Protein AF-A0A6A6AY00-F1 (afdb_monomer_lite)

Secondary structure (DSSP, 8-state):
-----HHHHIIIIIHHHHHHHHHHHHHHH-EEEEE-TT-----GGGSPBPTTSPBPP----SEEEEE--TTTT-TTT-EEEPTTSSEEEPPPHHHHHHHHHHHTT-S-SSS---TTTTTS-EEEEEEEE-TT-HHHHHHHHHHHHHHHHHHHHHH-TT-SS-----EEEEE---

InterPro domains:
  IPR046797 PD-(D/E)XK nuclease-like [PF20516] (4-174)

Sequence (174 aa):
DAGLPEAAWNSEVHSRVLRFALDPYRRTTGVWYRDITTARIRDPELLPRFEGGGIGQSKMVDYALILEDCNDEDYALYEGSCSDGTPGKRRRFGDRVAETLRRKGGASINQTRMDHVRYTPFAVSIETKRAAGEDEAHVQLAVWVWAQFARLRQLAPAAKSWPVLPLVVVQGHE

Structure (mmCIF, N/CA/C/O backbone):
data_AF-A0A6A6AY00-F1
#
_entry.id   AF-A0A6A6AY00-F1
#
loop_
_atom_site.group_PDB
_atom_site.id
_atom_site.type_symbol
_atom_site.label_atom_id
_atom_site.label_alt_id
_atom_site.label_comp_id
_atom_site.label_asym_id
_atom_site.label_entity_id
_atom_site.label_seq_id
_atom_site.pdbx_PDB_ins_code
_atom_site.Cartn_x
_atom_site.Cartn_y
_atom_site.Cartn_z
_atom_site.occupancy
_atom_site.B_iso_or_equiv
_atom_site.auth_seq_id
_atom_site.auth_comp_id
_atom_site.auth_asym_id
_atom_site.auth_atom_id
_atom_site.pdbx_PDB_model_num
ATOM 1 N N . ASP A 1 1 ? -11.417 -11.104 30.281 1.00 46.03 1 ASP A N 1
ATOM 2 C CA . ASP A 1 1 ? -10.748 -11.209 28.975 1.00 46.03 1 ASP A CA 1
ATOM 3 C C . ASP A 1 1 ? -9.285 -10.831 29.045 1.00 46.03 1 ASP A C 1
ATOM 5 O O . ASP A 1 1 ? -8.948 -9.655 29.085 1.00 46.03 1 ASP A O 1
ATOM 9 N N . ALA A 1 2 ? -8.391 -11.819 29.072 1.00 48.56 2 ALA A N 1
ATOM 10 C CA . ALA A 1 2 ? -6.989 -11.568 28.751 1.00 48.56 2 ALA A CA 1
ATOM 11 C C . ALA A 1 2 ? -6.899 -11.467 27.221 1.00 48.56 2 ALA A C 1
ATOM 13 O O . ALA A 1 2 ? -6.726 -12.472 26.534 1.00 48.56 2 ALA A O 1
ATOM 14 N N . GLY A 1 3 ? -7.162 -10.266 26.698 1.00 57.78 3 GLY A N 1
ATOM 15 C CA . GLY A 1 3 ? -7.287 -10.007 25.266 1.00 57.78 3 GLY A CA 1
ATOM 16 C C . GLY A 1 3 ? -6.042 -10.452 24.504 1.00 57.78 3 GLY A C 1
ATOM 17 O O . GLY A 1 3 ? -4.944 -9.959 24.768 1.00 57.78 3 GLY A O 1
ATOM 18 N N . LEU A 1 4 ? -6.229 -11.374 23.554 1.00 60.72 4 LEU A N 1
ATOM 19 C CA . LEU A 1 4 ? -5.201 -11.821 22.612 1.00 60.72 4 LEU A CA 1
ATOM 20 C C . LEU A 1 4 ? -4.421 -10.617 22.063 1.00 60.72 4 LEU A C 1
ATOM 22 O O . LEU A 1 4 ? -5.064 -9.608 21.786 1.00 60.72 4 LEU A O 1
ATOM 26 N N . PRO A 1 5 ? -3.084 -10.675 21.897 1.00 74.62 5 PRO A N 1
ATOM 27 C CA . PRO A 1 5 ? -2.289 -9.582 21.327 1.00 74.62 5 PRO A CA 1
ATOM 28 C C . PRO A 1 5 ? -2.840 -9.091 19.980 1.00 74.62 5 PRO A C 1
ATOM 30 O O . PRO A 1 5 ? -3.451 -9.856 19.245 1.00 74.62 5 PRO A O 1
ATOM 33 N N . GLU A 1 6 ? -2.618 -7.820 19.634 1.00 74.75 6 GLU A N 1
ATOM 34 C CA . GLU A 1 6 ? -3.102 -7.208 18.379 1.00 74.75 6 GLU A CA 1
ATOM 35 C C . GLU A 1 6 ? -2.706 -8.038 17.152 1.00 74.75 6 GLU A C 1
ATOM 37 O O . GLU A 1 6 ? -3.546 -8.362 16.325 1.00 74.75 6 GLU A O 1
ATOM 42 N N . ALA A 1 7 ? -1.471 -8.545 17.130 1.00 75.81 7 ALA A N 1
ATOM 43 C CA . ALA A 1 7 ? -0.996 -9.459 16.093 1.00 75.81 7 ALA A CA 1
ATOM 44 C C . ALA A 1 7 ? -1.828 -10.755 15.964 1.00 75.81 7 ALA A C 1
ATOM 46 O O . ALA A 1 7 ? -2.040 -11.248 14.856 1.00 75.81 7 ALA A O 1
ATOM 47 N N . ALA A 1 8 ? -2.308 -11.313 17.080 1.00 79.69 8 ALA A N 1
ATOM 48 C CA . ALA A 1 8 ? -3.171 -12.492 17.057 1.00 79.69 8 ALA A CA 1
ATOM 49 C C . ALA A 1 8 ? -4.560 -12.140 16.505 1.00 79.69 8 ALA A C 1
ATOM 51 O O . ALA A 1 8 ? -5.087 -12.872 15.673 1.00 79.69 8 ALA A O 1
ATOM 52 N N . TRP A 1 9 ? -5.106 -10.980 16.876 1.00 79.56 9 TRP A N 1
ATOM 53 C CA . TRP A 1 9 ? -6.379 -10.489 16.343 1.00 79.56 9 TRP A CA 1
ATOM 54 C C . TRP A 1 9 ? -6.314 -10.201 14.834 1.00 79.56 9 TRP A C 1
ATOM 56 O O . TRP A 1 9 ? -7.201 -10.604 14.076 1.00 79.56 9 TRP A O 1
ATOM 66 N N . ASN A 1 10 ? -5.215 -9.597 14.379 1.00 80.94 10 ASN A N 1
ATOM 67 C CA . ASN A 1 10 ? -4.925 -9.355 12.967 1.00 80.94 10 ASN A CA 1
ATOM 68 C C . ASN A 1 10 ? -4.955 -10.677 12.184 1.00 80.94 10 ASN A C 1
ATOM 70 O O . ASN A 1 10 ? -5.716 -10.835 11.223 1.00 80.94 10 ASN A O 1
ATOM 74 N N . SER A 1 11 ? -4.211 -11.679 12.652 1.00 81.38 11 SER A N 1
ATOM 75 C CA . SER A 1 11 ? -4.136 -12.987 11.995 1.00 81.38 11 SER A CA 1
ATOM 76 C C . SER A 1 11 ? -5.456 -13.775 12.033 1.00 81.38 11 SER A C 1
ATOM 78 O O . SER A 1 11 ? -5.880 -14.338 11.019 1.00 81.38 11 SER A O 1
ATOM 80 N N . GLU A 1 12 ? -6.131 -13.828 13.182 1.00 85.56 12 GLU A N 1
ATOM 81 C CA . GLU A 1 12 ? -7.271 -14.728 13.392 1.00 85.56 12 GLU A CA 1
ATOM 82 C C . GLU A 1 12 ? -8.609 -14.148 12.936 1.00 85.56 12 GLU A C 1
ATOM 84 O O . GLU A 1 12 ? -9.494 -14.913 12.544 1.00 85.56 12 GLU A O 1
ATOM 89 N N . VAL A 1 13 ? -8.752 -12.822 12.934 1.00 87.75 13 VAL A N 1
ATOM 90 C CA . VAL A 1 13 ? -10.004 -12.139 12.589 1.00 87.75 13 VAL A CA 1
ATOM 91 C C . VAL A 1 13 ? -9.846 -11.360 11.289 1.00 87.75 13 VAL A C 1
ATOM 93 O O . VAL A 1 13 ? -10.457 -11.721 10.280 1.00 87.75 13 VAL A O 1
ATOM 96 N N . HIS A 1 14 ? -9.007 -10.322 11.272 1.00 89.75 14 HIS A N 1
ATOM 97 C CA . HIS A 1 14 ? -8.954 -9.378 10.149 1.00 89.75 14 HIS A CA 1
ATOM 98 C C . HIS A 1 14 ? -8.485 -10.032 8.848 1.00 89.75 14 HIS A C 1
ATOM 100 O O . HIS A 1 14 ? -9.126 -9.860 7.810 1.00 89.75 14 HIS A O 1
ATOM 106 N N . SER A 1 15 ? -7.448 -10.870 8.904 1.00 92.00 15 SER A N 1
ATOM 107 C CA . SER A 1 15 ? -6.987 -11.632 7.740 1.00 92.00 15 SER A CA 1
ATOM 108 C C . SER A 1 15 ? -8.083 -12.551 7.182 1.00 92.00 15 SER A C 1
ATOM 110 O O . SER A 1 15 ? -8.261 -12.633 5.967 1.00 92.00 15 SER A O 1
ATOM 112 N N . ARG A 1 16 ? -8.880 -13.205 8.040 1.00 92.81 16 ARG A N 1
ATOM 113 C CA . ARG A 1 16 ? -9.971 -14.090 7.590 1.00 92.81 16 ARG A CA 1
ATOM 114 C C . ARG A 1 16 ? -11.115 -13.316 6.945 1.00 92.81 16 ARG A C 1
ATOM 116 O O . ARG A 1 16 ? -11.619 -13.748 5.909 1.00 92.81 16 ARG A O 1
ATOM 123 N N . VAL A 1 17 ? -11.491 -12.175 7.523 1.00 93.25 17 VAL A N 1
ATOM 124 C CA . VAL A 1 17 ? -12.516 -11.285 6.959 1.00 93.25 17 VAL A CA 1
ATOM 125 C C . VAL A 1 17 ? -12.073 -10.753 5.597 1.00 93.25 17 VAL A C 1
ATOM 127 O O . VAL A 1 17 ? -12.826 -10.871 4.633 1.00 93.25 17 VAL A O 1
ATOM 130 N N . LEU A 1 18 ? -10.841 -10.244 5.487 1.00 94.81 18 LEU A N 1
ATOM 131 C CA . LEU A 1 18 ? -10.284 -9.765 4.217 1.00 94.81 18 LEU A CA 1
ATOM 132 C C . LEU A 1 18 ? -10.243 -10.876 3.167 1.00 94.81 18 LEU A C 1
ATOM 134 O O . LEU A 1 18 ? -10.644 -10.652 2.026 1.00 94.81 18 LEU A O 1
ATOM 138 N N . ARG A 1 19 ? -9.828 -12.089 3.552 1.00 93.94 19 ARG A N 1
ATOM 139 C CA . ARG A 1 19 ? -9.849 -13.252 2.661 1.00 93.94 19 ARG A CA 1
ATOM 140 C C . ARG A 1 19 ? -11.250 -13.520 2.131 1.00 93.94 19 ARG A C 1
ATOM 142 O O . ARG A 1 19 ? -11.416 -13.610 0.923 1.00 93.94 19 ARG A O 1
ATOM 149 N N . PHE A 1 20 ? -12.236 -13.639 3.017 1.00 94.94 20 PHE A N 1
ATOM 150 C CA . PHE A 1 20 ? -13.612 -13.942 2.629 1.00 94.94 20 PHE A CA 1
ATOM 151 C C . PHE A 1 20 ? -14.214 -12.845 1.739 1.00 94.94 20 PHE A C 1
ATOM 153 O O . PHE A 1 20 ? -14.839 -13.150 0.728 1.00 94.94 20 PHE A O 1
ATOM 160 N N . ALA A 1 21 ? -13.978 -11.575 2.076 1.00 94.31 21 ALA A N 1
ATOM 161 C CA . ALA A 1 21 ? -14.490 -10.438 1.317 1.00 94.31 21 ALA A CA 1
ATOM 162 C C . ALA A 1 21 ? -13.872 -10.328 -0.087 1.00 94.31 21 ALA A C 1
ATOM 164 O O . ALA A 1 21 ? -14.552 -9.900 -1.017 1.00 94.31 21 ALA A O 1
ATOM 165 N N . LEU A 1 22 ? -12.595 -10.695 -0.247 1.00 93.31 22 LEU A N 1
ATOM 166 C CA . LEU A 1 22 ? -11.849 -10.498 -1.493 1.00 93.31 22 LEU A CA 1
ATOM 167 C C . LEU A 1 22 ? -11.790 -11.737 -2.389 1.00 93.31 22 LEU A C 1
ATOM 169 O O . LEU A 1 22 ? -11.468 -11.600 -3.568 1.00 93.31 22 LEU A O 1
ATOM 173 N N . ASP A 1 23 ? -12.106 -12.931 -1.878 1.00 90.69 23 ASP A N 1
ATOM 174 C CA . ASP A 1 23 ? -12.057 -14.186 -2.648 1.00 90.69 23 ASP A CA 1
ATOM 175 C C . ASP A 1 23 ? -12.850 -14.115 -3.969 1.00 90.69 23 ASP A C 1
ATOM 177 O O . ASP A 1 23 ? -12.285 -14.466 -5.011 1.00 90.69 23 ASP A O 1
ATOM 181 N N . PRO A 1 24 ? -14.077 -13.544 -4.004 1.00 89.19 24 PRO A N 1
ATOM 182 C CA . PRO A 1 24 ? -14.837 -13.401 -5.251 1.00 89.19 24 PRO A CA 1
ATOM 183 C C . PRO A 1 24 ? -14.186 -12.461 -6.281 1.00 89.19 24 PRO A C 1
ATOM 185 O O . PRO A 1 24 ? -14.409 -12.589 -7.488 1.00 89.19 24 PRO A O 1
ATOM 188 N N . TYR A 1 25 ? -13.381 -11.503 -5.816 1.00 87.31 25 TYR A N 1
ATOM 189 C CA . TYR A 1 25 ? -12.760 -10.468 -6.646 1.00 87.31 25 TYR A CA 1
ATOM 190 C C . TYR A 1 25 ? -11.365 -10.858 -7.128 1.00 87.31 25 TYR A C 1
ATOM 192 O O . TYR A 1 25 ? -10.921 -10.405 -8.184 1.00 87.31 25 TYR A O 1
ATOM 200 N N . ARG A 1 26 ? -10.686 -11.752 -6.405 1.00 82.94 26 ARG A N 1
ATOM 201 C CA . ARG A 1 26 ? -9.306 -12.145 -6.695 1.00 82.94 26 ARG A CA 1
ATOM 202 C C . ARG A 1 26 ? -9.111 -12.590 -8.144 1.00 82.94 26 ARG A C 1
ATOM 204 O O . ARG A 1 26 ? -8.179 -12.137 -8.798 1.00 82.94 26 ARG A O 1
ATOM 211 N N . ARG A 1 27 ? -10.010 -13.441 -8.649 1.00 77.62 27 ARG A N 1
ATOM 212 C CA . ARG A 1 27 ? -9.940 -13.984 -10.019 1.00 77.62 27 ARG A CA 1
ATOM 213 C C . ARG A 1 27 ? -10.617 -13.115 -11.080 1.00 77.62 27 ARG A C 1
ATOM 215 O O . ARG A 1 27 ? -10.427 -13.333 -12.265 1.00 77.62 27 ARG A O 1
ATOM 222 N N . THR A 1 28 ? -11.452 -12.159 -10.685 1.00 80.81 28 THR A N 1
ATOM 223 C CA . THR A 1 28 ? -12.245 -11.365 -11.641 1.00 80.81 28 THR A CA 1
ATOM 224 C C . THR A 1 28 ? -11.633 -9.993 -11.883 1.00 80.81 28 THR A C 1
ATOM 226 O O . THR A 1 28 ? -11.606 -9.519 -13.016 1.00 80.81 28 THR A O 1
ATOM 229 N N . THR A 1 29 ? -11.086 -9.374 -10.838 1.00 84.69 29 THR A N 1
ATOM 230 C CA . THR A 1 29 ? -10.512 -8.024 -10.885 1.00 84.69 29 THR A CA 1
ATOM 231 C C . THR A 1 29 ? -9.036 -7.984 -10.503 1.00 84.69 29 THR A C 1
ATOM 233 O O . THR A 1 29 ? -8.411 -6.939 -10.667 1.00 84.69 29 THR A O 1
ATOM 236 N N . GLY A 1 30 ? -8.464 -9.093 -10.015 1.00 86.88 30 GLY A N 1
ATOM 237 C CA . GLY A 1 30 ? -7.060 -9.139 -9.593 1.00 86.88 30 GLY A CA 1
ATOM 238 C C . GLY A 1 30 ? -6.797 -8.386 -8.288 1.00 86.88 30 GLY A C 1
ATOM 239 O O . GLY A 1 30 ? -5.654 -8.074 -7.969 1.00 86.88 30 GLY A O 1
ATOM 240 N N . VAL A 1 31 ? -7.843 -8.064 -7.523 1.00 90.75 31 VAL A N 1
ATOM 241 C CA . VAL A 1 31 ? -7.706 -7.387 -6.229 1.00 90.75 31 VAL A CA 1
ATOM 242 C C . VAL A 1 31 ? -7.526 -8.421 -5.124 1.00 90.75 31 VAL A C 1
ATOM 244 O O . VAL A 1 31 ? -8.319 -9.354 -4.991 1.00 90.75 31 VAL A O 1
ATOM 247 N N . TRP A 1 32 ? -6.497 -8.240 -4.298 1.00 93.31 32 TRP A N 1
ATOM 248 C CA . TRP A 1 32 ? -6.234 -9.101 -3.142 1.00 93.31 32 TRP A CA 1
ATOM 249 C C . TRP A 1 32 ? -5.722 -8.304 -1.938 1.00 93.31 32 TRP A C 1
ATOM 251 O O . TRP A 1 32 ? -5.576 -7.090 -2.031 1.00 93.31 32 TRP A O 1
ATOM 261 N N . TYR A 1 33 ? -5.449 -8.959 -0.806 1.00 94.75 33 TYR A N 1
ATOM 262 C CA . TYR A 1 33 ? -4.830 -8.332 0.366 1.00 94.75 33 TYR A CA 1
ATOM 263 C C . TYR A 1 33 ? -3.483 -8.970 0.725 1.00 94.75 33 TYR A C 1
ATOM 265 O O . TYR A 1 33 ? -3.218 -10.147 0.450 1.00 94.75 33 TYR A O 1
ATOM 273 N N . ARG A 1 34 ? -2.616 -8.193 1.374 1.00 94.81 34 ARG A N 1
ATOM 274 C CA . ARG A 1 34 ? -1.360 -8.669 1.966 1.00 94.81 34 ARG A CA 1
ATOM 275 C C . ARG A 1 34 ? -1.207 -8.131 3.376 1.00 94.81 34 ARG A C 1
ATOM 277 O O . ARG A 1 34 ? -1.467 -6.956 3.612 1.00 94.81 34 ARG A O 1
ATOM 284 N N . ASP A 1 35 ? -0.739 -8.997 4.269 1.00 93.62 35 ASP A N 1
ATOM 285 C CA . ASP A 1 35 ? -0.173 -8.595 5.554 1.00 93.62 35 ASP A CA 1
ATOM 286 C C . ASP A 1 35 ? 1.161 -7.882 5.305 1.00 93.62 35 ASP A C 1
ATOM 288 O O . ASP A 1 35 ? 2.043 -8.397 4.597 1.00 93.62 35 ASP A O 1
ATOM 292 N N . ILE A 1 36 ? 1.267 -6.673 5.845 1.00 94.44 36 ILE A N 1
ATOM 293 C CA . ILE A 1 36 ? 2.445 -5.815 5.761 1.00 94.44 36 ILE A CA 1
ATOM 294 C C . ILE A 1 36 ? 2.840 -5.245 7.131 1.00 94.44 36 ILE A C 1
ATOM 296 O O . ILE A 1 36 ? 3.631 -4.304 7.189 1.00 94.44 36 ILE A O 1
ATOM 300 N N . THR A 1 37 ? 2.416 -5.881 8.226 1.00 91.06 37 THR A N 1
ATOM 301 C CA . THR A 1 37 ? 2.753 -5.512 9.620 1.00 91.06 37 THR A CA 1
ATOM 302 C C . THR A 1 37 ? 4.268 -5.393 9.863 1.00 91.06 37 THR A C 1
ATOM 304 O O . THR A 1 37 ? 4.762 -4.585 10.659 1.00 91.06 37 THR A O 1
ATOM 307 N N . THR A 1 38 ? 5.070 -6.170 9.133 1.00 89.88 38 THR A N 1
ATOM 308 C CA . THR A 1 38 ? 6.539 -6.139 9.209 1.00 89.88 38 THR A CA 1
ATOM 309 C C . THR A 1 38 ? 7.195 -5.246 8.154 1.00 89.88 38 THR A C 1
ATOM 311 O O . THR A 1 38 ? 8.420 -5.082 8.153 1.00 89.88 38 THR A O 1
ATOM 314 N N . ALA A 1 39 ? 6.423 -4.653 7.245 1.00 92.12 39 ALA A N 1
ATOM 315 C CA . ALA A 1 39 ? 6.954 -3.744 6.245 1.00 92.12 39 ALA A CA 1
ATOM 316 C C . ALA A 1 39 ? 7.442 -2.449 6.907 1.00 92.12 39 ALA A C 1
ATOM 318 O O . ALA A 1 39 ? 6.947 -2.009 7.944 1.00 92.12 39 ALA A O 1
ATOM 319 N N . ARG A 1 40 ? 8.490 -1.856 6.335 1.00 91.62 40 ARG A N 1
ATOM 320 C CA . ARG A 1 40 ? 9.107 -0.618 6.833 1.00 91.62 40 ARG A CA 1
ATOM 321 C C . ARG A 1 40 ? 9.443 0.302 5.672 1.00 91.62 40 ARG A C 1
ATOM 323 O O . ARG A 1 40 ? 9.852 -0.182 4.607 1.00 91.62 40 ARG A O 1
ATOM 330 N N . ILE A 1 41 ? 9.349 1.605 5.910 1.00 93.62 41 ILE A N 1
ATOM 331 C CA . ILE A 1 41 ? 9.899 2.627 5.020 1.00 93.62 41 ILE A CA 1
ATOM 332 C C . ILE A 1 41 ? 11.378 2.756 5.382 1.00 93.62 41 ILE A C 1
ATOM 334 O O . ILE A 1 41 ? 11.731 3.287 6.431 1.00 93.62 41 ILE A O 1
ATOM 338 N N . ARG A 1 42 ? 12.253 2.182 4.551 1.00 89.75 42 ARG A N 1
ATOM 339 C CA . ARG A 1 42 ? 13.707 2.176 4.808 1.00 89.75 42 ARG A CA 1
ATOM 340 C C . ARG A 1 42 ? 14.444 3.349 4.182 1.00 89.75 42 ARG A C 1
ATOM 342 O O . ARG A 1 42 ? 15.596 3.574 4.524 1.00 89.75 42 ARG A O 1
ATOM 349 N N . ASP A 1 43 ? 13.815 4.019 3.229 1.00 90.75 43 ASP A N 1
ATOM 350 C CA . ASP A 1 43 ? 14.399 5.136 2.503 1.00 90.75 43 ASP A CA 1
ATOM 351 C C . ASP A 1 43 ? 13.976 6.448 3.183 1.00 90.75 43 ASP A C 1
ATOM 353 O O . ASP A 1 43 ? 12.788 6.787 3.130 1.00 90.75 43 ASP A O 1
ATOM 357 N N . PRO A 1 44 ? 14.897 7.172 3.850 1.00 90.06 44 PRO A N 1
ATOM 358 C CA . PRO A 1 44 ? 14.560 8.402 4.559 1.00 90.06 44 PRO A CA 1
ATOM 359 C C . PRO A 1 44 ? 14.039 9.513 3.646 1.00 90.06 44 PRO A C 1
ATOM 361 O O . PRO A 1 44 ? 13.337 10.404 4.120 1.00 90.06 44 PRO A O 1
ATOM 364 N N . GLU A 1 45 ? 14.337 9.469 2.343 1.00 91.50 45 GLU A N 1
ATOM 365 C CA . GLU A 1 45 ? 13.832 10.450 1.376 1.00 91.50 45 GLU A CA 1
ATOM 366 C C . GLU A 1 45 ? 12.325 10.321 1.134 1.00 91.50 45 GLU A C 1
ATOM 368 O O . GLU A 1 45 ? 11.691 11.260 0.652 1.00 91.50 45 GLU A O 1
ATOM 373 N N . LEU A 1 46 ? 11.741 9.169 1.478 1.00 93.25 46 LEU A N 1
ATOM 374 C CA . LEU A 1 46 ? 10.305 8.930 1.361 1.00 93.25 46 LEU A CA 1
ATOM 375 C C . LEU A 1 46 ? 9.524 9.414 2.586 1.00 93.25 46 LEU A C 1
ATOM 377 O O . LEU A 1 46 ? 8.300 9.514 2.522 1.00 93.25 46 LEU A O 1
ATOM 381 N N . LEU A 1 47 ? 10.193 9.698 3.703 1.00 92.19 47 LEU A N 1
ATOM 382 C CA . LEU A 1 47 ? 9.526 10.098 4.938 1.00 92.19 47 LEU A CA 1
ATOM 383 C C . LEU A 1 47 ? 9.130 11.583 4.892 1.00 92.19 47 LEU A C 1
ATOM 385 O O . LEU A 1 47 ? 9.850 12.403 4.311 1.00 92.19 47 LEU A O 1
ATOM 389 N N . PRO A 1 48 ? 7.994 11.960 5.509 1.00 88.12 48 PRO A N 1
ATOM 390 C CA . PRO A 1 48 ? 7.638 13.362 5.652 1.00 88.12 48 PRO A CA 1
ATOM 391 C C . PRO A 1 48 ? 8.695 14.088 6.486 1.00 88.12 48 PRO A C 1
ATOM 393 O O . PRO A 1 48 ? 9.245 13.547 7.451 1.00 88.12 48 PRO A O 1
ATOM 396 N N . ARG A 1 49 ? 8.971 15.334 6.103 1.00 86.25 49 ARG A N 1
ATOM 397 C CA . ARG A 1 49 ? 9.810 16.254 6.871 1.00 86.25 49 ARG A CA 1
ATOM 398 C C . ARG A 1 49 ? 8.892 17.191 7.636 1.00 86.25 49 ARG A C 1
ATOM 400 O O . ARG A 1 49 ? 8.034 17.823 7.025 1.00 86.25 49 ARG A O 1
ATOM 407 N N . PHE A 1 50 ? 9.073 17.264 8.946 1.00 76.88 50 PHE A N 1
ATOM 408 C CA . PHE A 1 50 ? 8.293 18.150 9.801 1.00 76.88 50 PHE A CA 1
ATOM 409 C C . PHE A 1 50 ? 8.980 19.508 9.960 1.00 76.88 50 PHE A C 1
ATOM 411 O O . PHE A 1 50 ? 10.204 19.629 9.821 1.00 76.88 50 PHE A O 1
ATOM 418 N N . GLU A 1 51 ? 8.188 20.536 10.263 1.00 59.78 51 GLU A N 1
ATOM 419 C CA . GLU A 1 51 ? 8.712 21.849 10.638 1.00 59.78 51 GLU A CA 1
ATOM 420 C C . GLU A 1 51 ? 9.642 21.692 11.854 1.00 59.78 51 GLU A C 1
ATOM 422 O O . GLU A 1 51 ? 9.293 21.046 12.839 1.00 59.78 51 GLU A O 1
ATOM 427 N N . GLY A 1 52 ? 10.875 22.200 11.748 1.00 63.72 52 GLY A N 1
ATOM 428 C CA . GLY A 1 52 ? 11.943 21.963 12.732 1.00 63.72 52 GLY A CA 1
ATOM 429 C C . GLY A 1 52 ? 12.991 20.917 12.324 1.00 63.72 52 GLY A C 1
ATOM 430 O O . GLY A 1 52 ? 13.920 20.659 13.083 1.00 63.72 52 GLY A O 1
ATOM 431 N N . GLY A 1 53 ? 12.889 20.334 11.123 1.00 63.56 53 GLY A N 1
ATOM 432 C CA . GLY A 1 53 ? 13.943 19.489 10.541 1.00 63.56 53 GLY A CA 1
ATOM 433 C C . GLY A 1 53 ? 13.925 18.025 10.992 1.00 63.56 53 GLY A C 1
ATOM 434 O O . GLY A 1 53 ? 14.796 17.253 10.592 1.00 63.56 53 GLY A O 1
ATOM 435 N N . GLY A 1 54 ? 12.924 17.621 11.781 1.00 65.31 54 GLY A N 1
ATOM 436 C CA . GLY A 1 54 ? 12.705 16.224 12.146 1.00 65.31 54 GLY A CA 1
ATOM 437 C C . GLY A 1 54 ? 12.231 15.388 10.952 1.00 65.31 54 GLY A C 1
ATOM 438 O O . GLY A 1 54 ? 11.322 15.787 10.220 1.00 65.31 54 GLY A O 1
ATOM 439 N N . ILE A 1 55 ? 12.828 14.208 10.768 1.00 65.44 55 ILE A N 1
ATOM 440 C CA . ILE A 1 55 ? 12.343 13.190 9.826 1.00 65.44 55 ILE A CA 1
ATOM 441 C C . ILE A 1 55 ? 11.276 12.366 10.545 1.00 65.44 55 ILE A C 1
ATOM 443 O O . ILE A 1 55 ? 11.509 11.899 11.663 1.00 65.44 55 ILE A O 1
ATOM 447 N N . GLY A 1 56 ? 10.111 12.180 9.922 1.00 63.94 56 GLY A N 1
ATOM 448 C CA . GLY A 1 56 ? 9.072 11.347 10.515 1.00 63.94 56 GLY A CA 1
ATOM 449 C C . GLY A 1 56 ? 9.531 9.914 10.728 1.00 63.94 56 GLY A C 1
ATOM 450 O O . GLY A 1 56 ? 10.265 9.360 9.919 1.00 63.94 56 GLY A O 1
ATOM 451 N N . GLN A 1 57 ? 9.130 9.303 11.841 1.00 71.06 57 GLN A N 1
ATOM 452 C CA . GLN A 1 57 ? 9.479 7.911 12.102 1.00 71.06 57 GLN A CA 1
ATOM 453 C C . GLN A 1 57 ? 8.782 6.997 11.093 1.00 71.06 57 GLN A C 1
ATOM 455 O O . GLN A 1 57 ? 7.619 7.219 10.761 1.00 71.06 57 GLN A O 1
ATOM 460 N N . SER A 1 58 ? 9.467 5.940 10.643 1.00 68.88 58 SER A N 1
ATOM 461 C CA . SER A 1 58 ? 8.826 4.889 9.847 1.00 68.88 58 SER A CA 1
ATOM 462 C C . SER A 1 58 ? 7.672 4.302 10.653 1.00 68.88 58 SER A C 1
ATOM 464 O O . SER A 1 58 ? 7.897 3.583 11.625 1.00 68.88 58 SER A O 1
ATOM 466 N N . LYS A 1 59 ? 6.445 4.576 10.221 1.00 72.00 59 LYS A N 1
ATOM 467 C CA . LYS A 1 59 ? 5.253 3.894 10.715 1.00 72.00 59 LYS A CA 1
ATOM 468 C C . LYS A 1 59 ? 4.963 2.680 9.840 1.00 72.00 59 LYS A C 1
ATOM 470 O O . LYS A 1 59 ? 5.320 2.661 8.661 1.00 72.00 59 LYS A O 1
ATOM 475 N N . MET A 1 60 ? 4.415 1.646 10.458 1.00 84.94 60 MET A N 1
ATOM 476 C CA . MET A 1 60 ? 3.858 0.499 9.753 1.00 84.94 60 MET A CA 1
ATOM 477 C C . MET A 1 60 ? 2.375 0.709 9.559 1.00 84.94 60 MET A C 1
ATOM 479 O O . MET A 1 60 ? 1.787 1.537 10.247 1.00 84.94 60 MET A O 1
ATOM 483 N N . VAL A 1 61 ? 1.817 -0.075 8.648 1.00 92.31 61 VAL A N 1
ATOM 484 C CA . VAL A 1 61 ? 0.388 -0.343 8.626 1.00 92.31 61 VAL A CA 1
ATOM 485 C C . VAL A 1 61 ? 0.168 -1.851 8.559 1.00 92.31 61 VAL A C 1
ATOM 487 O O . VAL A 1 61 ? 1.082 -2.579 8.153 1.00 92.31 61 VAL A O 1
ATOM 490 N N . ASP A 1 62 ? -1.010 -2.325 8.949 1.00 93.88 62 ASP A N 1
ATOM 491 C CA . ASP A 1 62 ? -1.268 -3.765 9.067 1.00 93.88 62 ASP A CA 1
ATOM 492 C C . ASP A 1 62 ? -1.437 -4.478 7.724 1.00 93.88 62 ASP A C 1
ATOM 494 O O . ASP A 1 62 ? -0.796 -5.504 7.464 1.00 93.88 62 ASP A O 1
ATOM 498 N N . TYR A 1 63 ? -2.287 -3.936 6.850 1.00 96.19 63 TYR A N 1
ATOM 499 C CA . TYR A 1 63 ? -2.622 -4.562 5.574 1.00 96.19 63 TYR A CA 1
ATOM 500 C C . TYR A 1 63 ? -2.582 -3.575 4.414 1.00 96.19 63 TYR A C 1
ATOM 502 O O . TYR A 1 63 ? -2.747 -2.365 4.562 1.00 96.19 63 TYR A O 1
ATOM 510 N N . ALA A 1 64 ? -2.424 -4.121 3.213 1.00 96.56 64 ALA A N 1
ATOM 511 C CA . ALA A 1 64 ? -2.702 -3.403 1.981 1.00 96.56 64 ALA A CA 1
ATOM 512 C C . ALA A 1 64 ? -3.590 -4.238 1.064 1.00 96.56 64 ALA A C 1
ATOM 514 O O . ALA A 1 64 ? -3.355 -5.438 0.896 1.00 96.56 64 ALA A O 1
ATOM 515 N N . LEU A 1 65 ? -4.560 -3.588 0.418 1.00 95.75 65 LEU A N 1
ATOM 516 C CA . LEU A 1 65 ? -5.124 -4.116 -0.816 1.00 95.75 65 LEU A CA 1
ATOM 517 C C . LEU A 1 65 ? -4.112 -3.917 -1.935 1.00 95.75 65 LEU A C 1
ATOM 519 O O . LEU A 1 65 ? -3.531 -2.838 -2.088 1.00 95.75 65 LEU A O 1
ATOM 523 N N . ILE A 1 66 ? -3.911 -4.968 -2.710 1.00 93.81 66 ILE A N 1
ATOM 524 C CA . ILE A 1 66 ? -2.935 -5.049 -3.782 1.00 93.81 66 ILE A CA 1
ATOM 525 C C . ILE A 1 66 ? -3.612 -5.288 -5.123 1.00 93.81 66 ILE A C 1
ATOM 527 O O . ILE A 1 66 ? -4.698 -5.866 -5.191 1.00 93.81 66 ILE A O 1
ATOM 531 N N . LEU A 1 67 ? -2.926 -4.858 -6.179 1.00 90.06 67 LEU A N 1
ATOM 532 C CA . LEU A 1 67 ? -3.303 -5.139 -7.560 1.00 90.06 67 LEU A CA 1
ATOM 533 C C . LEU A 1 67 ? -2.404 -6.243 -8.126 1.00 90.06 67 LEU A C 1
ATOM 535 O O . LEU A 1 67 ? -1.179 -6.100 -8.169 1.00 90.06 67 LEU A O 1
ATOM 539 N N . GLU A 1 68 ? -3.027 -7.328 -8.563 1.00 84.62 68 GLU A N 1
ATOM 540 C CA . GLU A 1 68 ? -2.437 -8.451 -9.294 1.00 84.62 68 GLU A CA 1
ATOM 541 C C . GLU A 1 68 ? -3.170 -8.617 -10.638 1.00 84.62 68 GLU A C 1
ATOM 543 O O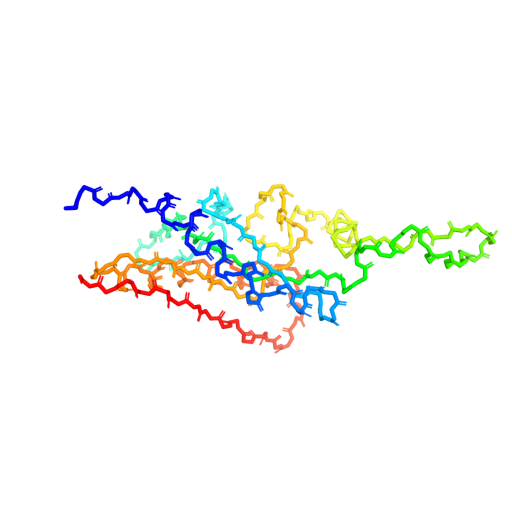 . GLU A 1 68 ? -4.179 -7.956 -10.897 1.00 84.62 68 GLU A O 1
ATOM 548 N N . ASP A 1 69 ? -2.664 -9.478 -11.522 1.00 75.75 69 ASP A N 1
ATOM 549 C CA . ASP A 1 69 ? -3.426 -9.849 -12.715 1.00 75.75 69 ASP A CA 1
ATOM 550 C C . ASP A 1 69 ? -4.542 -10.828 -12.292 1.00 75.75 69 ASP A C 1
ATOM 552 O O . ASP A 1 69 ? -4.320 -11.769 -11.529 1.00 75.75 69 ASP A O 1
ATOM 556 N N . CYS A 1 70 ? -5.762 -10.627 -12.801 1.00 66.31 70 CYS A N 1
ATOM 557 C CA . CYS A 1 70 ? -6.938 -11.439 -12.458 1.00 66.31 70 CYS A CA 1
ATOM 558 C C . CYS A 1 70 ? -6.808 -12.934 -12.820 1.00 66.31 70 CYS A C 1
ATOM 560 O O . CYS A 1 70 ? -7.561 -13.757 -12.314 1.00 66.31 70 CYS A O 1
ATOM 562 N N . ASN A 1 71 ? -5.815 -13.307 -13.631 1.00 59.44 71 ASN A N 1
ATOM 563 C CA . ASN A 1 71 ? -5.669 -14.649 -14.198 1.00 59.44 71 ASN A CA 1
ATOM 564 C C . ASN A 1 71 ? -4.454 -15.412 -13.653 1.00 59.44 71 ASN A C 1
ATOM 566 O O . ASN A 1 71 ? -3.915 -16.289 -14.329 1.00 59.44 71 ASN A O 1
ATOM 570 N N . ASP A 1 72 ? -4.005 -15.091 -12.436 1.00 54.19 72 ASP A N 1
ATOM 571 C CA . ASP A 1 72 ? -2.764 -15.643 -11.888 1.00 54.19 72 ASP A CA 1
ATOM 572 C C . ASP A 1 72 ? -2.773 -17.175 -11.651 1.00 54.19 72 ASP A C 1
ATOM 574 O O . ASP A 1 72 ? -1.719 -17.781 -11.437 1.00 54.19 72 ASP A O 1
ATOM 578 N N . GLU A 1 73 ? -3.936 -17.828 -11.734 1.00 52.78 73 GLU A N 1
ATOM 579 C CA . GLU A 1 73 ? -4.074 -19.292 -11.652 1.00 52.78 73 GLU A CA 1
ATOM 580 C C . GLU A 1 73 ? -4.121 -19.994 -13.029 1.00 52.78 73 GLU A C 1
ATOM 582 O O . GLU A 1 73 ? -3.828 -21.186 -13.100 1.00 52.78 73 GLU A O 1
ATOM 587 N N . ASP A 1 74 ? -4.339 -19.263 -14.132 1.00 46.59 74 ASP A N 1
ATOM 588 C CA . ASP A 1 74 ? -4.391 -19.799 -15.511 1.00 46.59 74 ASP A CA 1
ATOM 589 C C . ASP A 1 74 ? -3.035 -19.750 -16.252 1.00 46.59 74 ASP A C 1
ATOM 591 O O . ASP A 1 74 ? -2.934 -20.103 -17.432 1.00 46.59 74 ASP A O 1
ATOM 595 N N . TYR A 1 75 ? -1.941 -19.366 -15.580 1.00 50.34 75 TYR A N 1
ATOM 596 C CA . TYR A 1 75 ? -0.595 -19.307 -16.186 1.00 50.34 75 TYR A CA 1
ATOM 597 C C . TYR A 1 75 ? -0.041 -20.651 -16.678 1.00 50.34 75 TYR A C 1
ATOM 599 O O . TYR A 1 75 ? 0.985 -20.666 -17.360 1.00 50.34 75 TYR A O 1
ATOM 607 N N . ALA A 1 76 ? -0.679 -21.770 -16.333 1.00 47.41 76 ALA A N 1
ATOM 608 C CA . ALA A 1 76 ? -0.327 -23.081 -16.869 1.00 47.41 76 ALA A CA 1
ATOM 609 C C . ALA A 1 76 ? -1.018 -23.404 -18.210 1.00 47.41 76 ALA A C 1
ATOM 611 O O . ALA A 1 76 ? -0.629 -24.383 -18.837 1.00 47.41 76 ALA A O 1
ATOM 612 N N . LEU A 1 77 ? -2.011 -22.616 -18.653 1.00 48.25 77 LEU A N 1
ATOM 613 C CA . LEU A 1 77 ? -2.890 -22.987 -19.774 1.00 48.25 77 LEU A CA 1
ATOM 614 C C . LEU A 1 77 ? -2.931 -21.982 -20.940 1.00 48.25 77 LEU A C 1
ATOM 616 O O . LEU A 1 77 ? -3.382 -22.347 -22.022 1.00 48.25 77 LEU A O 1
ATOM 620 N N . TYR A 1 78 ? -2.445 -20.744 -20.779 1.00 46.59 78 TYR A N 1
ATOM 621 C CA . TYR A 1 78 ? -2.394 -19.780 -21.888 1.00 46.59 78 TYR A CA 1
ATOM 622 C C . TYR A 1 78 ? -1.043 -19.816 -22.623 1.00 46.59 78 TYR A C 1
ATOM 624 O O . TYR A 1 78 ? -0.104 -19.095 -22.268 1.00 46.59 78 TYR A O 1
ATOM 632 N N . GLU A 1 79 ? -0.952 -20.631 -23.676 1.00 48.88 79 GLU A N 1
ATOM 633 C CA . GLU A 1 79 ? 0.131 -20.577 -24.666 1.00 48.88 79 GLU A CA 1
ATOM 634 C C . GLU A 1 79 ? -0.083 -19.392 -25.624 1.00 48.88 79 GLU A C 1
ATOM 636 O O . GLU A 1 79 ? -0.657 -19.517 -26.703 1.00 48.88 79 GLU A O 1
ATOM 641 N N . GLY A 1 80 ? 0.355 -18.195 -25.234 1.00 52.34 80 GLY A N 1
ATOM 642 C CA . GLY A 1 80 ? 0.477 -17.081 -26.177 1.00 52.34 80 GLY A CA 1
ATOM 643 C C . GLY A 1 80 ? 1.790 -17.192 -26.951 1.00 52.34 80 GLY A C 1
ATOM 644 O O . GLY A 1 80 ? 2.843 -17.266 -26.334 1.00 52.34 80 GLY A O 1
ATOM 645 N N . SER A 1 81 ? 1.762 -17.185 -28.284 1.00 45.59 81 SER A N 1
ATOM 646 C CA . SER A 1 81 ? 2.972 -17.262 -29.122 1.00 45.59 81 SER A CA 1
ATOM 647 C C . SER A 1 81 ? 3.853 -16.016 -28.969 1.00 45.59 81 SER A C 1
ATOM 649 O O . SER A 1 81 ? 3.395 -14.894 -29.198 1.00 45.59 81 SER A O 1
ATOM 651 N N . CYS A 1 82 ? 5.138 -16.203 -28.661 1.00 50.31 82 CYS A N 1
ATOM 652 C CA . CYS A 1 82 ? 6.169 -15.211 -28.971 1.00 50.31 82 CYS A CA 1
ATOM 653 C C . CYS A 1 82 ? 6.284 -15.045 -30.500 1.00 50.31 82 CYS A C 1
ATOM 655 O O . CYS A 1 82 ? 5.875 -15.921 -31.263 1.00 50.31 82 CYS A O 1
ATOM 657 N N . SER A 1 83 ? 6.853 -13.934 -30.974 1.00 50.62 83 SER A N 1
ATOM 658 C CA . SER A 1 83 ? 7.053 -13.669 -32.412 1.00 50.62 83 SER A CA 1
ATOM 659 C C . SER A 1 83 ? 7.997 -14.659 -33.113 1.00 50.62 83 SER A C 1
ATOM 661 O O . SER A 1 83 ? 8.089 -14.647 -34.335 1.00 50.62 83 SER A O 1
ATOM 663 N N . ASP A 1 84 ? 8.704 -15.493 -32.348 1.00 61.81 84 ASP A N 1
ATOM 664 C CA . ASP A 1 84 ? 9.598 -16.557 -32.815 1.00 61.81 84 ASP A CA 1
ATOM 665 C C . ASP A 1 84 ? 8.944 -17.956 -32.809 1.00 61.81 84 ASP A C 1
ATOM 667 O O . ASP A 1 84 ? 9.612 -18.947 -33.094 1.00 61.81 84 ASP A O 1
ATOM 671 N N . GLY A 1 85 ? 7.645 -18.050 -32.497 1.00 48.09 85 GLY A N 1
ATOM 672 C CA . GLY A 1 85 ? 6.903 -19.314 -32.460 1.00 48.09 85 GLY A CA 1
ATOM 673 C C . GLY A 1 85 ? 7.085 -20.134 -31.177 1.00 48.09 85 GLY A C 1
ATOM 674 O O . GLY A 1 85 ? 6.524 -21.224 -31.074 1.00 48.09 85 GLY A O 1
ATOM 675 N N . THR A 1 86 ? 7.821 -19.632 -30.180 1.00 51.03 86 THR A N 1
ATOM 676 C CA . THR A 1 86 ? 7.942 -20.298 -28.873 1.00 51.03 86 THR A CA 1
ATOM 677 C C . THR A 1 86 ? 6.712 -19.997 -28.001 1.00 51.03 86 THR A C 1
ATOM 679 O O . THR A 1 86 ? 6.263 -18.844 -27.986 1.00 51.03 86 THR A O 1
ATOM 682 N N . PRO A 1 87 ? 6.172 -20.962 -27.224 1.00 51.31 87 PRO A N 1
ATOM 683 C CA . PRO A 1 87 ? 5.131 -20.680 -26.238 1.00 51.31 87 PRO A CA 1
ATOM 684 C C . PRO A 1 87 ? 5.624 -19.643 -25.219 1.00 51.31 87 PRO A C 1
ATOM 686 O O . PRO A 1 87 ? 6.475 -19.909 -24.366 1.00 51.31 87 PRO A O 1
ATOM 689 N N . GLY A 1 88 ? 5.105 -18.426 -25.316 1.00 51.78 88 GLY A N 1
ATOM 690 C CA . GLY A 1 88 ? 5.370 -17.342 -24.391 1.00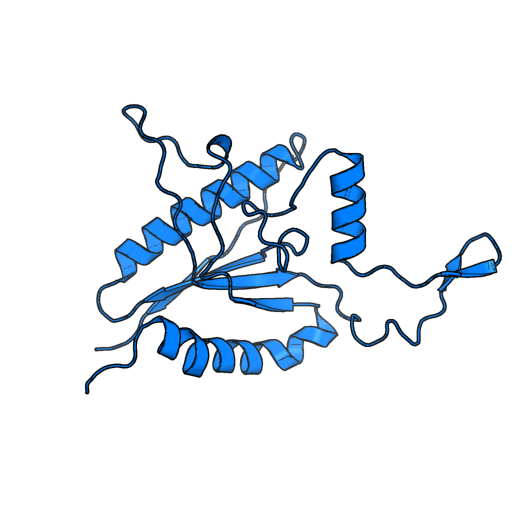 51.78 88 GLY A CA 1
ATOM 691 C C . GLY A 1 88 ? 4.481 -17.486 -23.165 1.00 51.78 88 GLY A C 1
ATOM 692 O O . GLY A 1 88 ? 3.283 -17.212 -23.209 1.00 51.78 88 GLY A O 1
ATOM 693 N N . LYS A 1 89 ? 5.067 -17.863 -22.026 1.00 55.59 89 LYS A N 1
ATOM 694 C CA . LYS A 1 89 ? 4.376 -17.734 -20.737 1.00 55.59 89 LYS A CA 1
ATOM 695 C C . LYS A 1 89 ? 4.096 -16.250 -20.501 1.00 55.59 89 LYS A C 1
ATOM 697 O O . LYS A 1 89 ? 5.041 -15.459 -20.404 1.00 55.59 89 LYS A O 1
ATOM 702 N N . ARG A 1 90 ? 2.820 -15.847 -20.398 1.00 58.34 90 ARG A N 1
ATOM 703 C CA . ARG A 1 90 ? 2.486 -14.498 -19.908 1.00 58.34 90 ARG A CA 1
ATOM 704 C C . ARG A 1 90 ? 3.159 -14.341 -18.541 1.00 58.34 90 ARG A C 1
ATOM 706 O O . ARG A 1 90 ? 3.004 -15.186 -17.668 1.00 58.34 90 ARG A O 1
ATOM 713 N N . ARG A 1 91 ? 3.987 -13.307 -18.393 1.00 66.25 91 ARG A N 1
ATOM 714 C CA . ARG A 1 91 ? 4.690 -13.015 -17.136 1.00 66.25 91 ARG A CA 1
ATOM 715 C C . ARG A 1 91 ? 3.691 -12.489 -16.113 1.00 66.25 91 ARG A C 1
ATOM 717 O O . ARG A 1 91 ? 2.846 -11.679 -16.496 1.00 66.25 91 ARG A O 1
ATOM 724 N N . ARG A 1 92 ? 3.843 -12.878 -14.842 1.00 76.12 92 ARG A N 1
ATOM 725 C CA . ARG A 1 92 ? 3.016 -12.345 -13.750 1.00 76.12 92 ARG A CA 1
ATOM 726 C C . ARG A 1 92 ? 3.111 -10.825 -13.705 1.00 76.12 92 ARG A C 1
ATOM 728 O O . ARG A 1 92 ? 4.170 -10.274 -14.030 1.00 76.12 92 ARG A O 1
ATOM 735 N N . PHE A 1 93 ? 2.060 -10.148 -13.245 1.00 83.06 93 PHE A N 1
ATOM 736 C CA . PHE A 1 93 ? 2.078 -8.693 -13.061 1.00 83.06 93 PHE A CA 1
ATOM 737 C C . PHE A 1 93 ? 3.349 -8.228 -12.327 1.00 83.06 93 PHE A C 1
ATOM 739 O O . PHE A 1 93 ? 4.093 -7.373 -12.817 1.00 83.06 93 PHE A O 1
ATOM 746 N N . GLY A 1 94 ? 3.661 -8.881 -11.201 1.00 86.81 94 GLY A N 1
ATOM 747 C CA . GLY A 1 94 ? 4.853 -8.599 -10.402 1.00 86.81 94 GLY A CA 1
ATOM 748 C C . GLY A 1 94 ? 6.173 -8.799 -11.156 1.00 86.81 94 GLY A C 1
ATOM 749 O O . GLY A 1 94 ? 7.095 -8.005 -10.983 1.00 86.81 94 GLY A O 1
ATOM 750 N N . ASP A 1 95 ? 6.270 -9.782 -12.054 1.00 87.25 95 ASP A N 1
ATOM 751 C CA . ASP A 1 95 ? 7.481 -10.011 -12.856 1.00 87.25 95 ASP A CA 1
ATOM 752 C C . ASP A 1 95 ? 7.712 -8.875 -13.855 1.00 87.25 95 ASP A C 1
ATOM 754 O O . ASP A 1 95 ? 8.842 -8.412 -14.037 1.00 87.25 95 ASP A O 1
ATOM 758 N N . ARG A 1 96 ? 6.635 -8.387 -14.481 1.00 88.94 96 ARG A N 1
ATOM 759 C CA . ARG A 1 96 ? 6.685 -7.253 -15.417 1.00 88.94 96 ARG A CA 1
ATOM 760 C C . ARG A 1 96 ? 7.082 -5.963 -14.702 1.00 88.94 96 ARG A C 1
ATOM 762 O O . ARG A 1 96 ? 7.881 -5.180 -15.232 1.00 88.94 96 ARG A O 1
ATOM 769 N N . VAL A 1 97 ? 6.556 -5.753 -13.495 1.00 92.00 97 VAL A N 1
ATOM 770 C CA . VAL A 1 97 ? 6.952 -4.643 -12.619 1.00 92.00 97 VAL A CA 1
ATOM 771 C C . VAL A 1 97 ? 8.424 -4.769 -12.233 1.00 92.00 97 VAL A C 1
ATOM 773 O O . VAL A 1 97 ? 9.177 -3.809 -12.402 1.00 92.00 97 VAL A O 1
ATOM 776 N N . ALA A 1 98 ? 8.864 -5.948 -11.786 1.00 92.56 98 ALA A N 1
ATOM 777 C CA . ALA A 1 98 ? 10.246 -6.204 -11.391 1.00 92.56 98 ALA A CA 1
ATOM 778 C C . ALA A 1 98 ? 11.229 -5.935 -12.536 1.00 92.56 98 ALA A C 1
ATOM 780 O O . ALA A 1 98 ? 12.240 -5.261 -12.340 1.00 92.56 98 ALA A O 1
ATOM 781 N N . GLU A 1 99 ? 10.928 -6.419 -13.739 1.00 92.19 99 GLU A N 1
ATOM 782 C CA . GLU A 1 99 ? 11.753 -6.194 -14.924 1.00 92.19 99 GLU A CA 1
ATOM 783 C C . GLU A 1 99 ? 11.834 -4.705 -15.283 1.00 92.19 99 GLU A C 1
ATOM 785 O O . GLU A 1 99 ? 12.920 -4.171 -15.517 1.00 92.19 99 GLU A O 1
ATOM 790 N N . THR A 1 100 ? 10.695 -4.009 -15.258 1.00 93.62 100 THR A N 1
ATOM 791 C CA . THR A 1 100 ? 10.633 -2.567 -15.535 1.00 93.62 100 THR A CA 1
ATOM 792 C C . THR A 1 100 ? 11.439 -1.763 -14.522 1.00 93.62 100 THR A C 1
ATOM 794 O O . THR A 1 100 ? 12.186 -0.864 -14.909 1.00 93.62 100 THR A O 1
ATOM 797 N N . LEU A 1 101 ? 11.330 -2.098 -13.237 1.00 94.62 101 LEU A N 1
ATOM 798 C CA . LEU A 1 101 ? 12.101 -1.455 -12.179 1.00 94.62 101 LEU A CA 1
ATOM 799 C C . LEU A 1 101 ? 13.596 -1.718 -12.344 1.00 94.62 101 LEU A C 1
ATOM 801 O O . LEU A 1 101 ? 14.359 -0.758 -12.323 1.00 94.62 101 LEU A O 1
ATOM 805 N N . ARG A 1 102 ? 14.017 -2.963 -12.603 1.00 93.25 102 ARG A N 1
ATOM 806 C CA . ARG A 1 102 ? 15.432 -3.302 -12.846 1.00 93.25 102 ARG A CA 1
ATOM 807 C C . ARG A 1 102 ? 16.022 -2.487 -13.994 1.00 93.25 102 ARG A C 1
ATOM 809 O O . ARG A 1 102 ? 17.088 -1.905 -13.826 1.00 93.25 102 ARG A O 1
ATOM 816 N N . ARG A 1 103 ? 15.303 -2.370 -15.120 1.00 93.00 103 ARG A N 1
ATOM 817 C CA . ARG A 1 103 ? 15.729 -1.543 -16.268 1.00 93.00 103 ARG A CA 1
ATOM 818 C C . ARG A 1 103 ? 15.882 -0.060 -15.913 1.00 93.00 103 ARG A C 1
ATOM 820 O O . ARG A 1 103 ? 16.698 0.624 -16.516 1.00 93.00 103 ARG A O 1
ATOM 827 N N . LYS A 1 104 ? 15.117 0.431 -14.935 1.00 91.56 104 LYS A N 1
ATOM 828 C CA . LYS A 1 104 ? 15.172 1.813 -14.432 1.00 91.56 104 LYS A CA 1
ATOM 829 C C . LYS A 1 104 ? 16.044 1.983 -13.175 1.00 91.56 104 LYS A C 1
ATOM 831 O O . LYS A 1 104 ? 15.996 3.042 -12.561 1.00 91.56 104 LYS A O 1
ATOM 836 N N . GLY A 1 105 ? 16.786 0.956 -12.745 1.00 91.25 105 GLY A N 1
ATOM 837 C CA . GLY A 1 105 ? 17.582 0.993 -11.507 1.00 91.25 105 GLY A CA 1
ATOM 838 C C . GLY A 1 105 ? 16.760 1.041 -10.207 1.00 91.25 105 GLY A C 1
ATOM 839 O O . GLY A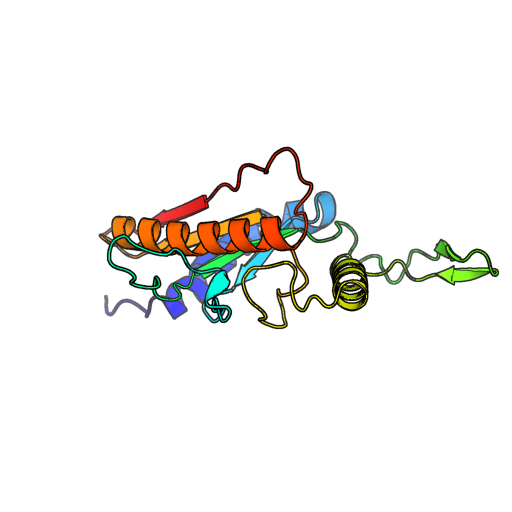 1 105 ? 17.283 1.372 -9.147 1.00 91.25 105 GLY A O 1
ATOM 840 N N . GLY A 1 106 ? 15.463 0.733 -10.262 1.00 90.69 106 GLY A N 1
ATOM 841 C CA . GLY A 1 106 ? 14.553 0.724 -9.119 1.00 90.69 106 GLY A CA 1
ATOM 842 C C . GLY A 1 106 ? 14.498 -0.624 -8.392 1.00 90.69 106 GLY A C 1
ATOM 843 O O . GLY A 1 106 ? 14.589 -1.686 -9.003 1.00 90.69 106 GLY A O 1
ATOM 844 N N . ALA A 1 107 ? 14.278 -0.581 -7.074 1.00 92.00 107 ALA A N 1
ATOM 845 C CA . ALA A 1 107 ? 14.208 -1.779 -6.228 1.00 92.00 107 ALA A CA 1
ATOM 846 C C . ALA A 1 107 ? 12.780 -2.201 -5.829 1.00 92.00 107 ALA A C 1
ATOM 848 O O . ALA A 1 107 ? 12.566 -3.361 -5.486 1.00 92.00 107 ALA A O 1
ATOM 849 N N . SER A 1 108 ? 11.815 -1.275 -5.848 1.00 95.94 108 SER A N 1
ATOM 850 C CA . SER A 1 108 ? 10.425 -1.528 -5.443 1.00 95.94 108 SER A CA 1
ATOM 851 C C . SER A 1 108 ? 9.440 -0.582 -6.133 1.00 95.94 108 SER A C 1
ATOM 853 O O . SER A 1 108 ? 9.798 0.561 -6.429 1.00 95.94 108 SER A O 1
ATOM 855 N N . ILE A 1 109 ? 8.211 -1.034 -6.379 1.00 95.56 109 ILE A N 1
ATOM 856 C CA . ILE A 1 109 ? 7.097 -0.170 -6.797 1.00 95.56 109 ILE A CA 1
ATOM 857 C C . ILE A 1 109 ? 6.483 0.575 -5.605 1.00 95.56 109 ILE A C 1
ATOM 859 O O . ILE A 1 109 ? 5.964 1.674 -5.767 1.00 95.56 109 ILE A O 1
ATOM 863 N N . ASN A 1 110 ? 6.619 0.010 -4.405 1.00 95.62 110 ASN A N 1
ATOM 864 C CA . ASN A 1 110 ? 6.104 0.564 -3.161 1.00 95.62 110 ASN A CA 1
ATOM 865 C C . ASN A 1 110 ? 7.202 1.301 -2.378 1.00 95.62 110 ASN A C 1
ATOM 867 O O . ASN A 1 110 ? 8.399 1.187 -2.651 1.00 95.62 110 ASN A O 1
ATOM 871 N N . GLN A 1 111 ? 6.787 2.024 -1.345 1.00 95.19 111 GLN A N 1
ATOM 872 C CA . GLN A 1 111 ? 7.623 2.715 -0.358 1.00 95.19 111 GLN A CA 1
ATOM 873 C C . GLN A 1 111 ? 8.397 1.778 0.587 1.00 95.19 111 GLN A C 1
ATOM 875 O O . GLN A 1 111 ? 9.175 2.221 1.431 1.00 95.19 111 GLN A O 1
ATOM 880 N N . THR A 1 112 ? 8.207 0.467 0.444 1.00 94.88 112 THR A N 1
ATOM 881 C CA . THR A 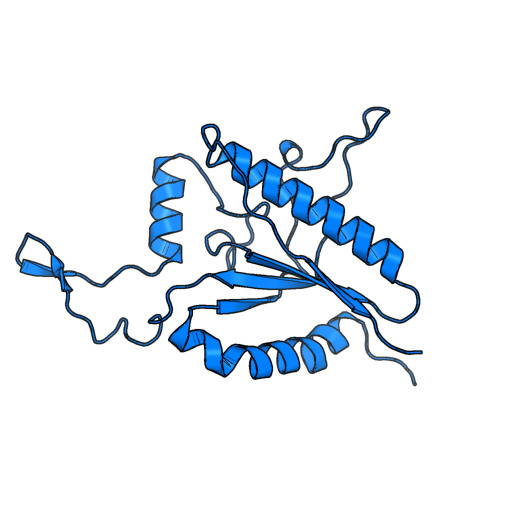1 112 ? 8.934 -0.576 1.167 1.00 94.88 112 THR A CA 1
ATOM 882 C C . THR A 1 112 ? 9.612 -1.534 0.192 1.00 94.88 112 THR A C 1
ATOM 884 O O . THR A 1 112 ? 9.133 -1.744 -0.920 1.00 94.88 112 THR A O 1
ATOM 887 N N . ARG A 1 113 ? 10.729 -2.143 0.604 1.00 94.00 113 ARG A N 1
ATOM 888 C CA . ARG A 1 113 ? 11.471 -3.143 -0.191 1.00 94.00 113 ARG A CA 1
ATOM 889 C C . ARG A 1 113 ? 11.190 -4.583 0.243 1.00 94.00 113 ARG A C 1
ATOM 891 O O . ARG A 1 113 ? 11.937 -5.474 -0.138 1.00 94.00 113 ARG A O 1
ATOM 898 N N . MET A 1 114 ? 10.156 -4.805 1.052 1.00 91.94 114 MET A N 1
ATOM 899 C CA . MET A 1 114 ? 9.827 -6.134 1.562 1.00 91.94 114 MET A CA 1
ATOM 900 C C . MET A 1 114 ? 9.481 -7.099 0.417 1.00 91.94 114 MET A C 1
ATOM 902 O O . MET A 1 114 ? 8.682 -6.771 -0.458 1.00 91.94 114 MET A O 1
ATOM 906 N N . ASP A 1 115 ? 10.114 -8.271 0.403 1.00 90.31 115 ASP A N 1
ATOM 907 C CA . ASP A 1 115 ? 10.223 -9.108 -0.797 1.00 90.31 115 ASP A CA 1
ATOM 908 C C . ASP A 1 115 ? 8.886 -9.577 -1.374 1.00 90.31 115 ASP A C 1
ATOM 910 O O . ASP A 1 115 ? 8.718 -9.567 -2.593 1.00 90.31 115 ASP A O 1
ATOM 914 N N . HIS A 1 116 ? 7.917 -9.924 -0.526 1.00 88.00 116 HIS A N 1
ATOM 915 C CA . HIS A 1 116 ? 6.619 -10.453 -0.959 1.00 88.00 116 HIS A CA 1
ATOM 916 C C . HIS A 1 116 ? 5.665 -9.389 -1.521 1.00 88.00 116 HIS A C 1
ATOM 918 O O . HIS A 1 116 ? 4.617 -9.740 -2.056 1.00 88.00 116 HIS A O 1
ATOM 924 N N . VAL A 1 117 ? 6.016 -8.103 -1.413 1.00 92.50 117 VAL A N 1
ATOM 925 C CA . VAL A 1 117 ? 5.171 -6.980 -1.856 1.00 92.50 117 VAL A CA 1
ATOM 926 C C . VAL A 1 117 ? 5.908 -5.932 -2.680 1.00 92.50 117 VAL A C 1
ATOM 928 O O . VAL A 1 117 ? 5.267 -5.097 -3.303 1.00 92.50 117 VAL A O 1
ATOM 931 N N . ARG A 1 118 ? 7.243 -5.941 -2.754 1.00 94.31 118 ARG A N 1
ATOM 932 C CA . ARG A 1 118 ? 8.015 -4.881 -3.434 1.00 94.31 118 ARG A CA 1
ATOM 933 C C . ARG A 1 118 ? 7.723 -4.730 -4.933 1.00 94.31 118 ARG A C 1
ATOM 935 O O . ARG A 1 118 ? 8.101 -3.723 -5.521 1.00 94.31 118 ARG A O 1
ATOM 942 N N . TYR A 1 119 ? 7.063 -5.697 -5.564 1.00 94.38 119 TYR A N 1
ATOM 943 C CA . TYR A 1 119 ? 6.661 -5.628 -6.975 1.00 94.38 119 TYR A CA 1
ATOM 944 C C . TYR A 1 119 ? 5.145 -5.648 -7.186 1.00 94.38 119 TYR A C 1
ATOM 946 O O . TYR A 1 119 ? 4.697 -5.666 -8.330 1.00 94.38 119 TYR A O 1
ATOM 954 N N . THR A 1 120 ? 4.369 -5.596 -6.106 1.00 92.44 120 THR A N 1
ATOM 955 C CA . THR A 1 120 ? 2.909 -5.677 -6.146 1.00 92.44 120 THR A CA 1
ATOM 956 C C . THR A 1 120 ? 2.319 -4.369 -5.612 1.00 92.44 120 THR A C 1
ATOM 958 O O . THR A 1 120 ? 2.448 -4.109 -4.418 1.00 92.44 120 THR A O 1
ATOM 961 N N . PRO A 1 121 ? 1.729 -3.509 -6.459 1.00 93.25 121 PRO A N 1
ATOM 962 C CA . PRO A 1 121 ? 1.291 -2.173 -6.075 1.00 93.25 121 PRO A CA 1
ATOM 963 C C . PRO A 1 121 ? 0.275 -2.203 -4.941 1.00 93.25 121 PRO A C 1
ATOM 965 O O . PRO A 1 121 ? -0.705 -2.945 -5.008 1.00 93.25 121 PRO A O 1
ATOM 968 N N . PHE A 1 122 ? 0.471 -1.340 -3.948 1.00 95.19 122 PHE A N 1
ATOM 969 C CA . PHE A 1 122 ? -0.561 -1.036 -2.961 1.00 95.19 122 PHE A CA 1
ATOM 970 C C . PHE A 1 122 ? -1.615 -0.103 -3.570 1.00 95.19 122 PHE A C 1
ATOM 972 O O . PHE A 1 122 ? -1.278 0.947 -4.118 1.00 95.19 122 PHE A O 1
ATOM 979 N N . ALA A 1 123 ? -2.888 -0.476 -3.458 1.00 93.69 123 ALA A N 1
ATOM 980 C CA . ALA A 1 123 ? -4.030 0.342 -3.870 1.00 93.69 123 ALA A CA 1
ATOM 981 C C . ALA A 1 123 ? -4.719 1.015 -2.678 1.00 93.69 123 ALA A C 1
ATOM 983 O O . ALA A 1 123 ? -5.104 2.176 -2.771 1.00 93.69 123 ALA A O 1
ATOM 984 N N . VAL A 1 124 ? -4.850 0.291 -1.562 1.00 96.00 124 VAL A N 1
ATOM 985 C CA . VAL A 1 124 ? -5.514 0.759 -0.337 1.00 96.00 124 VAL A CA 1
ATOM 986 C C . VAL A 1 124 ? -4.673 0.319 0.847 1.00 96.00 124 VAL A C 1
ATOM 988 O O . VAL A 1 124 ? -4.302 -0.849 0.913 1.00 96.00 124 VAL A O 1
ATOM 991 N N . SER A 1 125 ? -4.369 1.227 1.769 1.00 96.88 125 SER A N 1
ATOM 992 C CA . SER A 1 125 ? -3.703 0.875 3.030 1.00 96.88 125 SER A CA 1
ATOM 993 C C . SER A 1 125 ? -4.740 0.775 4.141 1.00 96.88 125 SER A C 1
ATOM 995 O O . SER A 1 125 ? -5.651 1.603 4.206 1.00 96.88 125 SER A O 1
ATOM 997 N N . ILE A 1 126 ? -4.615 -0.253 4.975 1.00 96.56 126 ILE A N 1
ATOM 998 C CA . ILE A 1 126 ? -5.558 -0.575 6.041 1.00 96.56 126 ILE A CA 1
ATOM 999 C C . ILE A 1 126 ? -4.785 -0.624 7.352 1.00 96.56 126 ILE A C 1
ATOM 1001 O O . ILE A 1 126 ? -3.821 -1.382 7.467 1.00 96.56 126 ILE A O 1
ATOM 1005 N N . GLU A 1 127 ? -5.244 0.155 8.320 1.00 95.75 127 GLU A N 1
ATOM 1006 C CA . GLU A 1 127 ? -4.751 0.120 9.691 1.00 95.75 127 GLU A CA 1
ATOM 1007 C C . GLU A 1 127 ? -5.852 -0.379 10.614 1.00 95.75 127 GLU A C 1
ATOM 1009 O O . GLU A 1 127 ? -7.013 0.021 10.481 1.00 95.75 127 GLU A O 1
ATOM 1014 N N . THR A 1 128 ? -5.499 -1.265 11.535 1.00 91.44 128 THR A N 1
ATOM 1015 C CA . THR A 1 128 ? -6.425 -1.791 12.531 1.00 91.44 128 THR A CA 1
ATOM 1016 C C . THR A 1 128 ? -6.020 -1.285 13.907 1.00 91.44 128 THR A C 1
ATOM 1018 O O . THR A 1 128 ? -4.842 -1.172 14.224 1.00 91.44 128 THR A O 1
ATOM 1021 N N . LYS A 1 129 ? -7.000 -0.923 14.733 1.00 87.75 129 LYS A N 1
ATOM 1022 C CA . LYS A 1 129 ? -6.765 -0.508 16.116 1.00 87.75 129 LYS A CA 1
ATOM 1023 C C . LYS A 1 129 ? -7.805 -1.096 17.041 1.00 87.75 129 LYS A C 1
ATOM 1025 O O . LYS A 1 129 ? -8.984 -1.238 16.708 1.00 87.75 129 LYS A O 1
ATOM 1030 N N . ARG A 1 130 ? -7.361 -1.381 18.262 1.00 82.00 130 ARG A N 1
ATOM 1031 C CA . ARG A 1 130 ? -8.259 -1.582 19.406 1.00 82.00 130 ARG A CA 1
ATOM 1032 C C . ARG A 1 130 ? -8.945 -0.268 19.778 1.00 82.00 130 ARG A C 1
ATOM 1034 O O . ARG A 1 130 ? -8.593 0.783 19.244 1.00 82.00 130 ARG A O 1
ATOM 1041 N N . ALA A 1 131 ? -9.892 -0.330 20.714 1.00 78.12 131 ALA A N 1
ATOM 1042 C CA . ALA A 1 131 ? -10.553 0.841 21.289 1.00 78.12 131 ALA A CA 1
ATOM 1043 C C . ALA A 1 131 ? -9.566 1.993 21.597 1.00 78.12 131 ALA A C 1
ATOM 1045 O O . ALA A 1 131 ? -8.456 1.752 22.074 1.00 78.12 131 ALA A O 1
ATOM 1046 N N . ALA A 1 132 ? -9.984 3.230 21.300 1.00 77.25 132 ALA A N 1
ATOM 1047 C CA . ALA A 1 132 ? -9.246 4.478 21.537 1.00 77.25 132 ALA A CA 1
ATOM 1048 C C . ALA A 1 132 ? -7.907 4.672 20.772 1.00 77.25 132 ALA A C 1
ATOM 1050 O O . ALA A 1 132 ? -7.064 5.453 21.209 1.00 77.25 132 ALA A O 1
ATOM 1051 N N . GLY A 1 133 ? -7.706 4.007 19.624 1.00 82.81 133 GLY A N 1
ATOM 1052 C CA . GLY A 1 133 ? -6.478 4.108 18.808 1.00 82.81 133 GLY A CA 1
ATOM 1053 C C . GLY A 1 133 ? -6.583 4.909 17.500 1.00 82.81 133 GLY A C 1
ATOM 1054 O O . GLY A 1 133 ? -5.605 4.974 16.755 1.00 82.81 133 GLY A O 1
ATOM 1055 N N . GLU A 1 134 ? -7.739 5.503 17.197 1.00 86.75 134 GLU A N 1
ATOM 1056 C CA . GLU A 1 134 ? -8.036 6.110 15.888 1.00 86.75 134 GLU A CA 1
ATOM 1057 C C . GLU A 1 134 ? -7.048 7.219 15.484 1.00 86.75 134 GLU A C 1
ATOM 1059 O O . GLU A 1 134 ? -6.524 7.207 14.368 1.00 86.75 134 GLU A O 1
ATOM 1064 N N . ASP A 1 135 ? -6.717 8.135 16.398 1.00 89.31 135 ASP A N 1
ATOM 1065 C CA . ASP A 1 135 ? -5.760 9.215 16.124 1.00 89.31 135 ASP A CA 1
ATOM 1066 C C . ASP A 1 135 ? -4.374 8.672 15.754 1.00 89.31 135 ASP A C 1
ATOM 1068 O O . ASP A 1 135 ? -3.711 9.176 14.841 1.00 89.31 135 ASP A O 1
ATOM 1072 N N . GLU A 1 136 ? -3.936 7.602 16.424 1.00 88.62 136 GLU A N 1
ATOM 1073 C CA . GLU A 1 136 ? -2.674 6.952 16.087 1.00 88.62 136 GLU A CA 1
ATOM 1074 C C . GLU A 1 136 ? -2.750 6.298 14.703 1.00 88.62 136 GLU A C 1
ATOM 1076 O O . GLU A 1 136 ? -1.816 6.452 13.911 1.00 88.62 136 GLU A O 1
ATOM 1081 N N . ALA A 1 137 ? -3.861 5.625 14.378 1.00 91.25 137 ALA A N 1
ATOM 1082 C CA . ALA A 1 137 ? -4.065 5.036 13.056 1.00 91.25 137 ALA A CA 1
ATOM 1083 C C . ALA A 1 137 ? -4.011 6.086 11.944 1.00 91.25 137 ALA A C 1
ATOM 1085 O O . ALA A 1 137 ? -3.348 5.871 10.927 1.00 91.25 137 ALA A O 1
ATOM 1086 N N . HIS A 1 138 ? -4.638 7.246 12.147 1.00 92.62 138 HIS A N 1
ATOM 1087 C CA . HIS A 1 138 ? -4.579 8.351 11.195 1.00 92.62 138 HIS A CA 1
ATOM 1088 C C . HIS A 1 138 ? -3.148 8.835 10.965 1.00 92.62 138 HIS A C 1
ATOM 1090 O O . HIS A 1 138 ? -2.736 8.999 9.814 1.00 92.62 138 HIS A O 1
ATOM 1096 N N . VAL A 1 139 ? -2.356 9.007 12.028 1.00 90.94 139 VAL A N 1
ATOM 1097 C CA . VAL A 1 139 ? -0.942 9.395 11.899 1.00 90.94 139 VAL A CA 1
ATOM 1098 C C . VAL A 1 139 ? -0.137 8.320 11.164 1.00 90.94 139 VAL A C 1
ATOM 1100 O O . VAL A 1 139 ? 0.668 8.645 10.286 1.00 90.94 139 VAL A O 1
ATOM 1103 N N . GLN A 1 140 ? -0.346 7.043 11.490 1.00 92.25 140 GLN A N 1
ATOM 1104 C CA . GLN A 1 140 ? 0.363 5.930 10.858 1.00 92.25 140 GLN A CA 1
ATOM 1105 C C . GLN A 1 140 ? 0.040 5.831 9.359 1.00 92.25 140 GLN A C 1
ATOM 1107 O O . GLN A 1 140 ? 0.963 5.818 8.535 1.00 92.25 140 GLN A O 1
ATOM 1112 N N . LEU A 1 141 ? -1.243 5.886 8.992 1.00 94.94 141 LEU A N 1
ATOM 1113 C CA . LEU A 1 141 ? -1.695 5.914 7.601 1.00 94.94 141 LEU A CA 1
ATOM 1114 C C . LEU A 1 141 ? -1.203 7.159 6.853 1.00 94.94 141 LEU A C 1
ATOM 1116 O O . LEU A 1 141 ? -0.774 7.038 5.705 1.00 94.94 141 LEU A O 1
ATOM 1120 N N . ALA A 1 142 ? -1.202 8.337 7.487 1.00 93.00 142 ALA A N 1
ATOM 1121 C CA . ALA A 1 142 ? -0.722 9.578 6.877 1.00 93.00 142 ALA A CA 1
ATOM 1122 C C . ALA A 1 142 ? 0.769 9.500 6.513 1.00 93.00 142 ALA A C 1
ATOM 1124 O O . ALA A 1 142 ? 1.159 9.840 5.393 1.00 93.00 142 ALA A O 1
ATOM 1125 N N . VAL A 1 143 ? 1.611 9.000 7.425 1.00 93.19 143 VAL A N 1
ATOM 1126 C CA . VAL A 1 143 ? 3.042 8.787 7.149 1.00 93.19 143 VAL A CA 1
ATOM 1127 C C . VAL A 1 143 ? 3.232 7.745 6.042 1.00 93.19 143 VAL A C 1
ATOM 1129 O O . VAL A 1 143 ? 4.047 7.941 5.135 1.00 93.19 143 VAL A O 1
ATOM 1132 N N . TRP A 1 144 ? 2.468 6.652 6.083 1.00 95.56 144 TRP A N 1
ATOM 1133 C CA . TRP A 1 144 ? 2.570 5.567 5.109 1.00 95.56 144 TRP A CA 1
ATOM 1134 C C . TRP A 1 144 ? 2.175 5.998 3.692 1.00 95.56 144 TRP A C 1
ATOM 1136 O O . TRP A 1 144 ? 2.924 5.748 2.741 1.00 95.56 144 TRP A O 1
ATOM 1146 N N . VAL A 1 145 ? 1.039 6.688 3.545 1.00 94.44 145 VAL A N 1
ATOM 1147 C CA . VAL A 1 145 ? 0.545 7.174 2.247 1.00 94.44 145 VAL A CA 1
ATOM 1148 C C . VAL A 1 14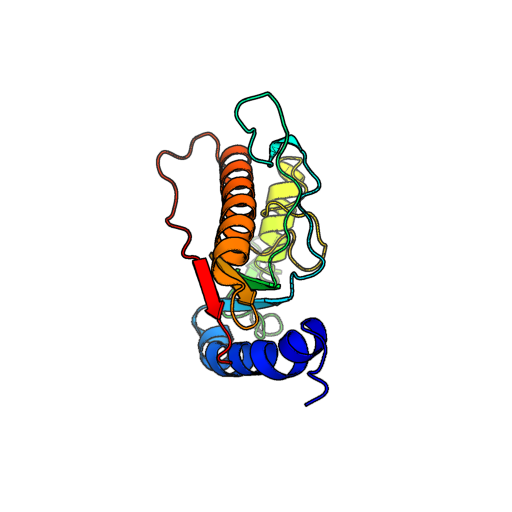5 ? 1.414 8.308 1.705 1.00 94.44 145 VAL A C 1
ATOM 1150 O O . VAL A 1 145 ? 1.637 8.384 0.496 1.00 94.44 145 VAL A O 1
ATOM 1153 N N . TRP A 1 146 ? 1.983 9.151 2.575 1.00 94.00 146 TRP A N 1
ATOM 1154 C CA . TRP A 1 146 ? 2.958 10.160 2.161 1.00 94.00 146 TRP A CA 1
ATOM 1155 C C . TRP A 1 146 ? 4.153 9.508 1.467 1.00 94.00 146 TRP A C 1
ATOM 1157 O O . TRP A 1 146 ? 4.515 9.890 0.350 1.00 94.00 146 TRP A O 1
ATOM 1167 N N . ALA A 1 147 ? 4.726 8.479 2.095 1.00 95.06 147 ALA A N 1
ATOM 1168 C CA . ALA A 1 147 ? 5.843 7.734 1.532 1.00 95.06 147 ALA A CA 1
ATOM 1169 C C . ALA A 1 147 ? 5.459 7.000 0.240 1.00 95.06 147 ALA A C 1
ATOM 1171 O O . ALA A 1 147 ? 6.259 6.951 -0.700 1.00 95.06 147 ALA A O 1
ATOM 1172 N N . GLN A 1 148 ? 4.225 6.493 0.145 1.00 94.88 148 GLN A N 1
ATOM 1173 C CA . GLN A 1 148 ? 3.694 5.925 -1.094 1.00 94.88 148 GLN A CA 1
ATOM 1174 C C . GLN A 1 148 ? 3.661 6.966 -2.222 1.00 94.88 148 GLN A C 1
ATOM 1176 O O . GLN A 1 148 ? 4.174 6.704 -3.311 1.00 94.88 148 GLN A O 1
ATOM 1181 N N . PHE A 1 149 ? 3.139 8.169 -1.971 1.00 94.31 149 PHE A N 1
ATOM 1182 C CA . PHE A 1 149 ? 3.134 9.249 -2.962 1.00 94.31 149 PHE A CA 1
ATOM 1183 C C . PHE A 1 149 ? 4.540 9.727 -3.324 1.00 94.31 149 PHE A C 1
ATOM 1185 O O . PHE A 1 149 ? 4.814 9.968 -4.500 1.00 94.31 149 PHE A O 1
ATOM 1192 N N . ALA A 1 150 ? 5.447 9.850 -2.352 1.00 94.19 150 ALA A N 1
ATOM 1193 C CA . ALA A 1 150 ? 6.848 10.172 -2.616 1.00 94.19 150 ALA A CA 1
ATOM 1194 C C . ALA A 1 150 ? 7.477 9.132 -3.556 1.00 94.19 150 ALA A C 1
ATOM 1196 O O . ALA A 1 150 ? 8.137 9.492 -4.535 1.00 94.19 150 ALA A O 1
ATOM 1197 N N . ARG A 1 151 ? 7.183 7.844 -3.339 1.00 94.88 151 ARG A N 1
ATOM 1198 C CA . ARG A 1 151 ? 7.652 6.777 -4.223 1.00 94.88 151 ARG A CA 1
ATOM 1199 C C . ARG A 1 151 ? 7.037 6.865 -5.617 1.00 94.88 151 ARG A C 1
ATOM 1201 O O . ARG A 1 151 ? 7.762 6.750 -6.604 1.00 94.88 151 ARG A O 1
ATOM 1208 N N . LEU A 1 152 ? 5.730 7.099 -5.716 1.00 93.50 152 LEU A N 1
ATOM 1209 C CA . LEU A 1 152 ? 5.046 7.278 -6.999 1.00 93.50 152 LEU A CA 1
ATOM 1210 C C . LEU A 1 152 ? 5.641 8.455 -7.793 1.00 93.50 152 LEU A C 1
ATOM 1212 O O . LEU A 1 152 ? 5.889 8.310 -8.991 1.00 93.50 152 LEU A O 1
ATOM 1216 N N . ARG A 1 153 ? 5.978 9.568 -7.126 1.00 93.38 153 ARG A N 1
ATOM 1217 C CA . ARG A 1 153 ? 6.682 10.720 -7.725 1.00 93.38 153 ARG A CA 1
ATOM 1218 C C . ARG A 1 153 ? 8.059 10.357 -8.268 1.00 93.38 153 ARG A C 1
ATOM 1220 O O . ARG A 1 153 ? 8.387 10.766 -9.377 1.00 93.38 153 ARG A O 1
ATOM 1227 N N . GLN A 1 154 ? 8.838 9.555 -7.541 1.00 93.56 154 GLN A N 1
ATOM 1228 C CA . GLN A 1 154 ? 10.129 9.059 -8.036 1.00 93.56 154 GLN A CA 1
ATOM 1229 C C . GLN A 1 154 ? 9.969 8.149 -9.267 1.00 93.56 154 GLN A C 1
ATOM 1231 O O . GLN A 1 154 ? 10.789 8.189 -10.181 1.00 93.56 154 GLN A O 1
ATOM 1236 N N . LEU A 1 155 ? 8.923 7.317 -9.303 1.00 93.06 155 LEU A N 1
ATOM 1237 C CA . LEU A 1 155 ? 8.682 6.371 -10.399 1.00 93.06 155 LEU A CA 1
ATOM 1238 C C . LEU A 1 155 ? 8.109 7.034 -11.660 1.00 93.06 155 LEU A C 1
ATOM 1240 O O . LEU A 1 155 ? 8.365 6.560 -12.773 1.00 93.06 155 LEU A O 1
ATOM 1244 N N . ALA A 1 156 ? 7.336 8.105 -11.487 1.00 92.25 156 ALA A N 1
ATOM 1245 C CA . ALA A 1 156 ? 6.652 8.821 -12.557 1.00 92.25 156 ALA A CA 1
ATOM 1246 C C . ALA A 1 156 ? 6.790 10.351 -12.395 1.00 92.25 156 ALA A C 1
ATOM 1248 O O . ALA A 1 156 ? 5.787 11.042 -12.221 1.00 92.25 156 ALA A O 1
ATOM 1249 N N . PRO A 1 157 ? 8.009 10.916 -12.504 1.00 91.75 157 PRO A N 1
ATOM 1250 C CA . PRO A 1 157 ? 8.246 12.347 -12.278 1.00 91.75 157 PRO A CA 1
ATOM 1251 C C . PRO A 1 157 ? 7.509 13.256 -13.274 1.00 91.75 157 PRO A C 1
ATOM 1253 O O . PRO A 1 157 ? 7.264 14.420 -12.982 1.00 91.75 157 PRO A O 1
ATOM 1256 N N . ALA A 1 158 ? 7.128 12.724 -14.440 1.00 93.50 158 ALA A N 1
ATOM 1257 C CA . ALA A 1 158 ? 6.369 13.433 -15.469 1.00 93.50 158 ALA A CA 1
ATOM 1258 C C . ALA A 1 158 ? 4.836 13.273 -15.345 1.00 93.50 158 ALA A C 1
ATOM 1260 O O . ALA A 1 158 ? 4.104 13.707 -16.238 1.00 93.50 158 ALA A O 1
ATOM 1261 N N . ALA A 1 159 ? 4.328 12.617 -14.294 1.00 92.31 159 ALA A N 1
ATOM 1262 C CA . ALA A 1 159 ? 2.891 12.443 -14.104 1.00 92.31 159 ALA A CA 1
ATOM 1263 C C . ALA A 1 159 ? 2.201 13.797 -13.874 1.00 92.31 159 ALA A C 1
ATOM 1265 O O . ALA A 1 159 ? 2.583 14.569 -12.997 1.00 92.31 159 ALA A O 1
ATOM 1266 N N . LYS A 1 160 ? 1.157 14.073 -14.663 1.00 90.81 160 LYS A N 1
ATOM 1267 C CA . LYS A 1 160 ? 0.384 15.326 -14.590 1.00 90.81 160 LYS A CA 1
ATOM 1268 C C . LYS A 1 160 ? -0.664 15.323 -13.475 1.00 90.81 160 LYS A C 1
ATOM 1270 O O . LYS A 1 160 ? -1.106 16.380 -13.045 1.00 90.81 160 LYS A O 1
ATOM 1275 N N . SER A 1 161 ? -1.070 14.139 -13.030 1.00 91.12 161 SER A N 1
ATOM 1276 C CA . SER A 1 161 ? -2.080 13.929 -11.999 1.00 91.12 161 SER A CA 1
ATOM 1277 C C . SER A 1 161 ? -1.750 12.675 -11.205 1.00 91.12 161 SER A C 1
ATOM 1279 O O . SER A 1 161 ? -1.144 11.740 -11.733 1.00 91.12 161 SER A O 1
ATOM 1281 N N . TRP A 1 162 ? -2.192 12.644 -9.954 1.00 86.56 162 TRP A N 1
ATOM 1282 C CA . TRP A 1 162 ? -1.985 11.519 -9.052 1.00 86.56 162 TRP A CA 1
ATOM 1283 C C . TRP A 1 162 ? -3.322 10.859 -8.709 1.00 86.56 162 TRP A C 1
ATOM 1285 O O . TRP A 1 162 ? -4.326 11.566 -8.606 1.00 86.56 162 TRP A O 1
ATOM 1295 N N . PRO A 1 163 ? -3.359 9.523 -8.554 1.00 83.75 163 PRO A N 1
ATOM 1296 C CA . PRO A 1 163 ? -4.574 8.840 -8.142 1.00 83.75 163 PRO A CA 1
ATOM 1297 C C . PRO A 1 163 ? -4.942 9.228 -6.708 1.00 83.75 163 PRO A C 1
ATOM 1299 O O . PRO A 1 163 ? -4.070 9.509 -5.883 1.00 83.75 163 PRO A O 1
ATOM 1302 N N . VAL A 1 164 ? -6.237 9.186 -6.403 1.00 87.06 164 VAL A N 1
ATOM 1303 C CA . VAL A 1 164 ? -6.697 9.160 -5.013 1.00 87.06 164 VAL A CA 1
ATOM 1304 C C . VAL A 1 164 ? -6.364 7.783 -4.447 1.00 87.06 164 VAL A C 1
ATOM 1306 O O . VAL A 1 164 ? -6.706 6.769 -5.053 1.00 87.06 164 VAL A O 1
ATOM 1309 N N . LEU A 1 165 ? -5.687 7.754 -3.302 1.00 88.69 165 LEU A N 1
ATOM 1310 C CA . LEU A 1 165 ? -5.379 6.528 -2.572 1.00 88.69 165 LEU A CA 1
ATOM 1311 C C . LEU A 1 165 ? -6.317 6.452 -1.366 1.00 88.69 165 LEU A C 1
ATOM 1313 O O . LEU A 1 165 ? -6.077 7.161 -0.386 1.00 88.69 165 LEU A O 1
ATOM 1317 N N . PRO A 1 166 ? -7.410 5.672 -1.434 1.00 93.38 166 PRO A N 1
ATOM 1318 C CA . PRO A 1 166 ? -8.284 5.511 -0.286 1.00 93.38 166 PRO A CA 1
ATOM 1319 C C . PRO A 1 166 ? -7.540 4.778 0.837 1.00 93.38 166 PRO A C 1
ATOM 1321 O O . PRO A 1 166 ? -6.637 3.969 0.600 1.00 93.38 166 PRO A O 1
ATOM 1324 N N . LEU A 1 167 ? -7.935 5.081 2.067 1.00 95.88 167 LEU A N 1
ATOM 1325 C CA . LEU A 1 167 ? -7.369 4.528 3.292 1.00 95.88 167 LEU A CA 1
ATOM 1326 C C . LEU A 1 167 ? -8.515 3.966 4.130 1.00 95.88 167 LEU A C 1
ATOM 1328 O O . LEU A 1 167 ? -9.626 4.495 4.084 1.00 95.88 167 LEU A O 1
ATOM 1332 N N . VAL A 1 168 ? -8.250 2.899 4.876 1.00 95.75 168 VAL A N 1
ATOM 1333 C CA . VAL A 1 168 ? -9.241 2.265 5.751 1.00 95.75 168 VAL A CA 1
ATOM 1334 C C . VAL A 1 168 ? -8.679 2.196 7.162 1.00 95.75 168 VAL A C 1
ATOM 1336 O O . VAL A 1 168 ? -7.581 1.686 7.367 1.00 95.75 168 VAL A O 1
ATOM 1339 N N . VAL A 1 169 ? -9.457 2.675 8.129 1.00 94.19 169 VAL A N 1
ATOM 1340 C CA . VAL A 1 169 ? -9.230 2.428 9.554 1.00 94.19 169 VAL A CA 1
ATOM 1341 C C . VAL A 1 169 ? -10.273 1.419 10.015 1.00 94.19 169 VAL A C 1
ATOM 1343 O O . VAL A 1 169 ? -11.468 1.609 9.786 1.00 94.19 169 VAL A O 1
ATOM 1346 N N . VAL A 1 170 ? -9.827 0.333 10.642 1.00 90.81 170 VAL A N 1
ATOM 1347 C CA . VAL A 1 170 ? -10.702 -0.635 11.309 1.00 90.81 170 VAL A CA 1
ATOM 1348 C C . VAL A 1 170 ? -10.570 -0.430 12.808 1.00 90.81 170 VAL A C 1
ATOM 1350 O O . VAL A 1 170 ? -9.515 -0.684 13.382 1.00 90.81 170 VAL A O 1
ATOM 1353 N N . GLN A 1 171 ? -11.652 0.017 13.434 1.00 86.38 171 GLN A N 1
ATOM 1354 C CA . GLN A 1 171 ? -11.686 0.370 14.847 1.00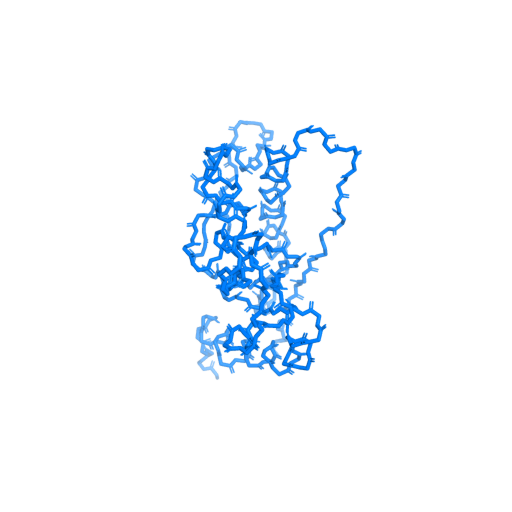 86.38 171 GLN A CA 1
ATOM 1355 C C . GLN A 1 171 ? -12.499 -0.671 15.626 1.00 86.38 171 GLN A C 1
ATOM 1357 O O . GLN A 1 171 ? -13.669 -0.912 15.324 1.00 86.38 171 GLN A O 1
ATOM 1362 N N . GLY A 1 172 ? -11.874 -1.304 16.620 1.00 77.88 172 GLY A N 1
ATOM 1363 C CA . GLY A 1 172 ? -12.560 -2.196 17.556 1.00 77.88 172 GLY A CA 1
ATOM 1364 C C . GLY A 1 172 ? -13.493 -1.439 18.510 1.00 77.88 172 GLY A C 1
ATOM 1365 O O . GLY A 1 172 ? -13.224 -0.289 18.862 1.00 77.88 172 GLY A O 1
ATOM 1366 N N . HIS A 1 173 ? -14.566 -2.110 18.933 1.00 70.38 173 HIS A N 1
ATOM 1367 C CA . HIS A 1 173 ? -15.470 -1.677 20.006 1.00 70.38 173 HIS A CA 1
ATOM 1368 C C . HIS A 1 173 ? -14.898 -2.064 21.386 1.00 70.38 173 HIS A C 1
ATOM 1370 O O . HIS A 1 173 ? -14.117 -3.014 21.467 1.00 70.38 173 HIS A O 1
ATOM 1376 N N . GLU A 1 174 ? -15.275 -1.325 22.437 1.00 58.16 174 GLU A N 1
ATOM 1377 C CA . GLU A 1 174 ? -14.886 -1.574 23.841 1.00 58.16 174 GLU A CA 1
ATOM 1378 C C . GLU A 1 174 ? -15.420 -2.887 24.432 1.00 58.16 174 GLU A C 1
ATOM 1380 O O . GLU A 1 174 ? -16.571 -3.275 24.126 1.00 58.16 174 GLU A O 1
#

Radius of gyration: 18.41 Å; chains: 1; bounding box: 33×45×62 Å

pLDDT: mean 83.09, std 14.99, range [45.59, 96.88]

Foldseek 3Di:
DPDDDPVVCCVPPVQVVQCVVCVVVCQPFVKHKDFWQVWWQPDQLLFDADPPGDTDHTFTAGMFIWHWPSHPVCLVPDQDADPVRHRDRDDTQLVVQCVVCVVVVHQALFSTNPPVPRSIDGQETEHEDEPPCVVVSVVRVVRRVSSRVSSVCVVCVPDPDDDDRYYYYHYHDD

Organism: NCBI:txid1176127